Protein AF-D5GUR0-F1 (afdb_monomer)

Structure (mmCIF, N/CA/C/O backbone):
data_AF-D5GUR0-F1
#
_entry.id   AF-D5GUR0-F1
#
loop_
_atom_site.group_PDB
_atom_site.id
_atom_site.type_symbol
_atom_site.label_atom_id
_atom_site.label_alt_id
_atom_site.label_comp_id
_atom_site.label_asym_id
_atom_site.label_entity_id
_atom_site.label_seq_id
_atom_site.pdbx_PDB_ins_code
_atom_site.Cartn_x
_atom_site.Cartn_y
_atom_site.Cartn_z
_atom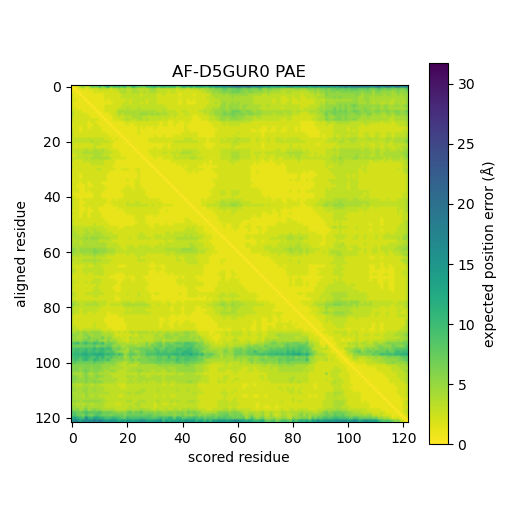_site.occupancy
_atom_site.B_iso_or_equiv
_atom_site.auth_seq_id
_atom_site.auth_comp_id
_atom_site.auth_asym_id
_atom_site.auth_atom_id
_atom_site.pdbx_PDB_model_num
ATOM 1 N N . GLU A 1 1 ? -17.613 2.794 -7.463 1.00 75.56 1 GLU A N 1
ATOM 2 C CA . GLU A 1 1 ? -17.070 3.043 -6.110 1.00 75.56 1 GLU A CA 1
ATOM 3 C C . GLU A 1 1 ? -18.057 2.520 -5.073 1.00 75.56 1 GLU A C 1
ATOM 5 O O . GLU A 1 1 ? -19.256 2.614 -5.316 1.00 75.56 1 GLU A O 1
ATOM 10 N N . ILE A 1 2 ? -17.560 1.941 -3.977 1.00 92.25 2 ILE A N 1
ATOM 11 C CA . ILE A 1 2 ? -18.337 1.434 -2.831 1.00 92.25 2 ILE A CA 1
ATOM 12 C C . ILE A 1 2 ? -17.735 2.070 -1.575 1.00 92.25 2 ILE A C 1
ATOM 14 O O . ILE A 1 2 ? -16.513 2.107 -1.443 1.00 92.25 2 ILE A O 1
ATOM 18 N N . SER A 1 3 ? -18.565 2.610 -0.682 1.00 94.56 3 SER A N 1
ATOM 19 C CA . SER A 1 3 ? -18.078 3.324 0.504 1.00 94.56 3 SER A CA 1
ATOM 20 C C . SER A 1 3 ? -17.688 2.363 1.633 1.00 94.56 3 SER A C 1
ATOM 22 O O . SER A 1 3 ? -18.221 1.257 1.733 1.00 94.56 3 SER A O 1
ATOM 24 N N . ALA A 1 4 ? -16.787 2.792 2.523 1.00 95.75 4 ALA A N 1
ATOM 25 C CA . ALA A 1 4 ? -16.380 1.994 3.681 1.00 95.75 4 ALA A CA 1
ATOM 26 C C . ALA A 1 4 ? -17.564 1.561 4.584 1.00 95.75 4 ALA A C 1
ATOM 28 O O . ALA A 1 4 ? -17.616 0.384 4.948 1.00 95.75 4 ALA A O 1
ATOM 29 N N . PRO A 1 5 ? -18.567 2.420 4.880 1.00 95.81 5 PRO A N 1
ATOM 30 C CA . PRO A 1 5 ? -19.769 1.996 5.601 1.00 95.81 5 PRO A CA 1
ATOM 31 C C . PRO A 1 5 ? -20.559 0.886 4.904 1.00 95.81 5 PRO A C 1
ATOM 33 O O . PRO A 1 5 ? -21.020 -0.028 5.577 1.00 95.81 5 PRO A O 1
ATOM 36 N N . MET A 1 6 ? -20.684 0.922 3.570 1.00 97.25 6 MET A N 1
ATOM 37 C CA . MET A 1 6 ? -21.392 -0.128 2.820 1.00 97.25 6 MET A CA 1
ATOM 38 C C . MET A 1 6 ? -20.695 -1.486 2.951 1.00 97.25 6 MET A C 1
ATOM 40 O O . MET A 1 6 ? -21.360 -2.512 3.040 1.00 97.25 6 MET A O 1
ATOM 44 N N . ILE A 1 7 ? -19.358 -1.500 2.986 1.00 96.88 7 ILE A N 1
ATOM 45 C CA . ILE A 1 7 ? -18.570 -2.726 3.194 1.00 96.88 7 ILE A CA 1
ATOM 46 C C . ILE A 1 7 ? -18.809 -3.280 4.608 1.00 96.88 7 ILE A C 1
ATOM 48 O O . ILE A 1 7 ? -19.018 -4.481 4.777 1.00 96.88 7 ILE A O 1
ATOM 52 N N . LYS A 1 8 ? -18.830 -2.408 5.623 1.00 94.81 8 LYS A N 1
ATOM 53 C CA . LYS A 1 8 ? -19.122 -2.808 7.008 1.00 94.81 8 LYS A CA 1
ATOM 54 C C . LYS A 1 8 ? -20.546 -3.331 7.186 1.00 94.81 8 LYS A C 1
ATOM 56 O O . LYS A 1 8 ? -20.733 -4.280 7.940 1.00 94.81 8 LYS A O 1
ATOM 61 N N . ASP A 1 9 ? -21.520 -2.735 6.502 1.00 96.25 9 ASP A N 1
ATOM 62 C CA . ASP A 1 9 ? -22.938 -3.112 6.584 1.00 96.25 9 ASP A CA 1
ATOM 63 C C . ASP A 1 9 ? -23.180 -4.566 6.151 1.00 96.25 9 ASP A C 1
ATOM 65 O O . ASP A 1 9 ? -23.968 -5.285 6.760 1.00 96.25 9 ASP A O 1
ATOM 69 N N . VAL A 1 10 ? -22.411 -5.051 5.170 1.00 97.06 10 VAL A N 1
ATOM 70 C CA . VAL A 1 10 ? -22.465 -6.452 4.720 1.00 97.06 10 VAL A CA 1
ATOM 71 C C . VAL A 1 10 ? -21.590 -7.405 5.552 1.00 97.06 10 VAL A C 1
ATOM 73 O O . VAL A 1 10 ? -21.415 -8.564 5.180 1.00 97.06 10 VAL A O 1
ATOM 76 N N . GLY A 1 11 ? -21.033 -6.941 6.676 1.00 95.69 11 GLY A N 1
ATOM 77 C CA . GLY A 1 11 ? -20.245 -7.757 7.605 1.00 95.69 11 GLY A CA 1
ATOM 78 C C . GLY A 1 11 ? -18.806 -8.039 7.164 1.00 95.69 11 GLY A C 1
ATOM 79 O O . GLY A 1 11 ? -18.170 -8.939 7.710 1.00 95.69 11 GLY A O 1
ATOM 80 N N . VAL A 1 12 ? -18.276 -7.300 6.183 1.00 97.44 12 VAL A N 1
ATOM 81 C CA . VAL A 1 12 ? -16.880 -7.433 5.739 1.00 97.44 12 VAL A CA 1
ATOM 82 C C . VAL A 1 12 ? -15.981 -6.503 6.553 1.00 97.44 12 VAL A C 1
ATOM 84 O O . VAL A 1 12 ? -16.261 -5.317 6.708 1.00 97.44 12 VAL A O 1
ATOM 87 N N . ASP A 1 13 ? -14.865 -7.041 7.048 1.00 96.44 13 ASP A N 1
ATOM 88 C CA . ASP A 1 13 ? -13.943 -6.314 7.930 1.00 96.44 13 ASP A CA 1
ATOM 89 C C . ASP A 1 13 ? -12.648 -5.850 7.259 1.00 96.44 13 ASP A C 1
ATOM 91 O O . ASP A 1 13 ? -11.926 -5.047 7.848 1.00 96.44 13 ASP A O 1
ATOM 95 N N . TRP A 1 14 ? -12.329 -6.347 6.063 1.00 98.31 14 TRP A N 1
ATOM 96 C CA . TRP A 1 14 ? -11.067 -6.070 5.376 1.00 98.31 14 TRP A CA 1
ATOM 97 C C . TRP A 1 14 ? -11.291 -5.480 3.989 1.00 98.31 14 TRP A C 1
ATOM 99 O O . TRP A 1 14 ? -12.208 -5.879 3.273 1.00 98.31 14 TRP A O 1
ATOM 109 N N . VAL A 1 15 ? -10.400 -4.576 3.589 1.00 98.25 15 VAL A N 1
ATOM 110 C CA . VAL A 1 15 ? -10.356 -4.013 2.238 1.00 98.25 15 VAL A CA 1
ATOM 111 C C . VAL A 1 15 ? -8.926 -4.008 1.699 1.00 98.25 15 VAL A C 1
ATOM 113 O O . VAL A 1 15 ? -7.977 -3.742 2.437 1.00 98.25 15 VAL A O 1
ATOM 116 N N . ILE A 1 16 ? -8.777 -4.302 0.407 1.00 98.38 16 ILE A N 1
ATOM 117 C CA . ILE A 1 16 ? -7.509 -4.181 -0.323 1.00 98.38 16 ILE A CA 1
ATOM 118 C C . ILE A 1 16 ? -7.474 -2.803 -0.981 1.00 98.38 16 ILE A C 1
ATOM 120 O O . ILE A 1 16 ? -8.403 -2.440 -1.705 1.00 98.38 16 ILE A O 1
ATOM 124 N N . LEU A 1 17 ? -6.412 -2.037 -0.744 1.00 98.44 17 LEU A N 1
ATOM 125 C CA . LEU A 1 17 ? -6.249 -0.683 -1.271 1.00 98.44 17 LEU A CA 1
ATOM 126 C C . LEU A 1 17 ? -4.872 -0.513 -1.909 1.00 98.44 17 LEU A C 1
ATOM 128 O O . LEU A 1 17 ? -3.866 -0.973 -1.377 1.00 98.44 17 LEU A O 1
ATOM 132 N N . GLY A 1 18 ? -4.828 0.167 -3.056 1.00 97.81 18 GLY A N 1
ATOM 133 C CA . GLY A 1 18 ? -3.583 0.412 -3.784 1.00 97.81 18 GLY A CA 1
ATOM 134 C C . GLY A 1 18 ? -3.034 -0.792 -4.550 1.00 97.81 18 GLY A C 1
ATOM 135 O O . GLY A 1 18 ? -1.852 -0.779 -4.886 1.00 97.81 18 GLY A O 1
ATOM 136 N N . HIS A 1 19 ? -3.857 -1.811 -4.830 1.00 97.62 19 HIS A N 1
ATOM 137 C CA . HIS A 1 19 ? -3.466 -2.949 -5.672 1.00 97.62 19 HIS A CA 1
ATOM 138 C C . HIS A 1 19 ? -2.896 -2.467 -7.013 1.00 97.62 19 HIS A C 1
ATOM 140 O O . HIS A 1 19 ? -3.383 -1.481 -7.580 1.00 97.62 19 HIS A O 1
ATOM 146 N N . SER A 1 20 ? -1.892 -3.175 -7.530 1.00 95.06 20 SER A N 1
ATOM 147 C CA . SER A 1 20 ? -1.174 -2.808 -8.759 1.00 95.06 20 SER A CA 1
ATOM 148 C C . SER A 1 20 ? -2.103 -2.486 -9.939 1.00 95.06 20 SER A C 1
ATOM 150 O O . SER A 1 20 ? -1.983 -1.428 -10.552 1.00 95.06 20 SER A O 1
ATOM 152 N N . GLU A 1 21 ? -3.119 -3.314 -10.185 1.00 93.94 21 GLU A N 1
ATOM 153 C CA . GLU A 1 21 ? -4.121 -3.092 -11.239 1.00 93.94 21 GLU A CA 1
ATOM 154 C C . GLU A 1 21 ? -4.888 -1.776 -11.059 1.00 93.94 21 GLU A C 1
ATOM 156 O O . GLU A 1 21 ? -5.180 -1.090 -12.036 1.00 93.94 21 GLU A O 1
ATOM 161 N N . ARG A 1 22 ? -5.189 -1.376 -9.816 1.00 96.69 22 ARG A N 1
ATOM 162 C CA . ARG A 1 22 ? -5.869 -0.101 -9.544 1.00 96.69 22 ARG A CA 1
ATOM 163 C C . ARG A 1 22 ? -4.967 1.095 -9.817 1.00 96.69 22 ARG A C 1
ATOM 165 O O . ARG A 1 22 ? -5.418 2.086 -10.387 1.00 96.69 22 ARG A O 1
ATOM 172 N N . ARG A 1 23 ? -3.683 0.982 -9.482 1.00 96.38 23 ARG A N 1
ATOM 173 C CA . ARG A 1 23 ? -2.684 2.016 -9.777 1.00 96.38 23 ARG A CA 1
ATOM 174 C C . ARG A 1 23 ? -2.444 2.152 -11.279 1.00 96.38 23 ARG A C 1
ATOM 176 O O . ARG A 1 23 ? -2.437 3.265 -11.788 1.00 96.38 23 ARG A O 1
ATOM 183 N N . THR A 1 24 ? -2.307 1.038 -11.998 1.00 91.25 24 THR A N 1
ATOM 184 C CA . THR A 1 24 ? -1.963 1.043 -13.427 1.00 91.25 24 THR A CA 1
ATOM 185 C C . THR A 1 24 ? -3.162 1.317 -14.336 1.00 91.25 24 THR A C 1
ATOM 187 O O . THR A 1 24 ? -3.041 2.107 -15.266 1.00 91.25 24 THR A O 1
ATOM 190 N N . ILE A 1 25 ? -4.320 0.693 -14.089 1.00 93.31 25 ILE A N 1
ATOM 191 C CA . ILE A 1 25 ? -5.496 0.796 -14.976 1.00 93.31 25 ILE A CA 1
ATOM 192 C C . ILE A 1 25 ? -6.330 2.034 -14.640 1.00 93.31 25 ILE A C 1
ATOM 194 O O . ILE A 1 25 ? -6.814 2.719 -15.538 1.00 93.31 25 ILE A O 1
ATOM 198 N N . PHE A 1 26 ? -6.503 2.326 -13.348 1.00 95.06 26 PHE A N 1
ATOM 199 C CA . PHE A 1 26 ? -7.366 3.415 -12.877 1.00 95.06 26 PHE A CA 1
ATOM 200 C C . PHE A 1 26 ? -6.583 4.652 -12.418 1.00 95.06 26 PHE A C 1
ATOM 202 O O . PHE A 1 26 ? -7.197 5.649 -12.044 1.00 95.06 26 PHE A O 1
ATOM 209 N N . GLY A 1 27 ? -5.247 4.611 -12.459 1.00 95.75 27 GLY A N 1
ATOM 210 C CA . GLY A 1 27 ? -4.400 5.763 -12.152 1.00 95.75 27 GLY A CA 1
ATOM 211 C C . GLY A 1 27 ? -4.421 6.175 -10.680 1.00 95.75 27 GLY A C 1
ATOM 212 O O . GLY A 1 27 ? -4.255 7.357 -10.381 1.00 95.75 27 GLY A O 1
ATOM 213 N N . GLU A 1 28 ? -4.661 5.243 -9.749 1.00 97.56 28 GLU A N 1
ATOM 214 C CA . GLU A 1 28 ? -4.679 5.578 -8.321 1.00 97.56 28 GLU A CA 1
ATOM 215 C C . GLU A 1 28 ? -3.293 6.038 -7.837 1.00 97.56 28 GLU A C 1
ATOM 217 O O . GLU A 1 28 ? -2.339 5.258 -7.760 1.00 97.56 28 GLU A O 1
ATOM 222 N N . SER A 1 29 ? -3.193 7.327 -7.501 1.00 98.25 29 SER A N 1
ATOM 223 C CA . SER A 1 29 ? -1.979 7.940 -6.964 1.00 98.25 29 SER A CA 1
ATOM 224 C C . SER A 1 29 ? -1.737 7.534 -5.510 1.00 98.25 29 SER A C 1
ATOM 226 O O . SER A 1 29 ? -2.653 7.115 -4.803 1.00 98.25 29 SER A O 1
ATOM 228 N N . ASP A 1 30 ? -0.508 7.714 -5.025 1.00 98.44 30 ASP A N 1
ATOM 229 C CA . ASP A 1 30 ? -0.171 7.417 -3.626 1.00 98.44 30 ASP A CA 1
ATOM 230 C C . ASP A 1 30 ? -1.022 8.211 -2.640 1.00 98.44 30 ASP A C 1
ATOM 232 O O . ASP A 1 30 ? -1.462 7.655 -1.637 1.00 98.44 30 ASP A O 1
ATOM 236 N N . GLN A 1 31 ? -1.300 9.480 -2.956 1.00 98.44 31 GLN A N 1
ATOM 237 C CA . GLN A 1 31 ? -2.160 10.321 -2.131 1.00 98.44 31 GLN A CA 1
ATOM 238 C C . GLN A 1 31 ? -3.591 9.781 -2.103 1.00 98.44 31 GLN A C 1
ATOM 240 O O . GLN A 1 31 ? -4.165 9.643 -1.031 1.00 98.44 31 GLN A O 1
ATOM 245 N N . LEU A 1 32 ? -4.148 9.400 -3.257 1.00 98.25 32 LEU A N 1
ATOM 246 C CA . LEU A 1 32 ? -5.499 8.843 -3.308 1.00 98.25 32 LEU A CA 1
ATOM 247 C C . LEU A 1 32 ? -5.597 7.527 -2.525 1.00 98.25 32 LEU A C 1
ATOM 249 O O . LEU A 1 32 ? -6.585 7.287 -1.834 1.00 98.25 32 LEU A O 1
ATOM 253 N N . VAL A 1 33 ? -4.579 6.668 -2.619 1.00 98.50 33 VAL A N 1
ATOM 254 C CA . VAL A 1 33 ? -4.527 5.432 -1.831 1.00 98.50 33 VAL A CA 1
ATOM 255 C C . VAL A 1 33 ? -4.441 5.755 -0.340 1.00 98.50 33 VAL A C 1
ATOM 257 O O . VAL A 1 33 ? -5.202 5.177 0.432 1.00 98.50 33 VAL A O 1
ATOM 260 N N . ALA A 1 34 ? -3.588 6.698 0.068 1.00 98.62 34 ALA A N 1
ATOM 261 C CA . ALA A 1 34 ? -3.477 7.145 1.456 1.00 98.62 34 ALA A CA 1
ATOM 262 C C . ALA A 1 34 ? -4.814 7.686 1.999 1.00 98.62 34 ALA A C 1
ATOM 264 O O . ALA A 1 34 ? -5.249 7.272 3.073 1.00 98.62 34 ALA A O 1
ATOM 265 N N . ASP A 1 35 ? -5.523 8.511 1.226 1.00 98.38 35 ASP A N 1
ATOM 266 C CA . ASP A 1 35 ? -6.840 9.043 1.597 1.00 98.38 35 ASP A CA 1
ATOM 267 C C . ASP A 1 35 ? -7.871 7.915 1.789 1.00 98.38 35 ASP A C 1
ATOM 269 O O . ASP A 1 35 ? -8.648 7.919 2.749 1.00 98.38 35 ASP A O 1
ATOM 273 N N . LYS A 1 36 ? -7.850 6.897 0.914 1.00 98.31 36 LYS A N 1
ATOM 274 C CA . LYS A 1 36 ? -8.701 5.703 1.047 1.00 98.31 36 LYS A CA 1
ATOM 275 C C . LYS A 1 36 ? -8.337 4.866 2.273 1.00 98.31 36 LYS A C 1
ATOM 277 O O . LYS A 1 36 ? -9.244 4.372 2.942 1.00 98.31 36 LYS A O 1
ATOM 282 N N . VAL A 1 37 ? -7.047 4.714 2.586 1.00 98.62 37 VAL A N 1
ATOM 283 C CA . VAL A 1 37 ? -6.585 3.999 3.789 1.00 98.62 37 VAL A CA 1
ATOM 284 C C . VAL A 1 37 ? -7.090 4.701 5.047 1.00 98.62 37 VAL A C 1
ATOM 286 O O . VAL A 1 37 ? -7.712 4.052 5.888 1.00 98.62 37 VAL A O 1
ATOM 289 N N . ALA A 1 38 ? -6.905 6.018 5.146 1.00 98.38 38 ALA A N 1
ATOM 290 C CA . ALA A 1 38 ? -7.397 6.802 6.276 1.00 98.38 38 ALA A CA 1
ATOM 291 C C . ALA A 1 38 ? -8.924 6.682 6.420 1.00 98.38 38 ALA A C 1
ATOM 293 O O . ALA A 1 38 ? -9.431 6.417 7.512 1.00 98.38 38 ALA A O 1
ATOM 294 N N . ASN A 1 39 ? -9.664 6.792 5.309 1.00 98.06 39 ASN A N 1
ATOM 295 C CA . ASN A 1 39 ? -11.119 6.652 5.310 1.00 98.06 39 ASN A CA 1
ATOM 296 C C . ASN A 1 39 ? -11.581 5.258 5.766 1.00 98.06 39 ASN A C 1
ATOM 298 O O . ASN A 1 39 ? -12.510 5.157 6.567 1.00 98.06 39 ASN A O 1
ATOM 302 N N . ALA A 1 40 ? -10.938 4.190 5.289 1.00 98.25 40 ALA A N 1
ATOM 303 C CA . ALA A 1 40 ? -11.266 2.822 5.678 1.00 98.25 40 ALA A CA 1
ATOM 304 C C . ALA A 1 40 ? -11.034 2.594 7.181 1.00 98.25 40 ALA A C 1
ATOM 306 O O . ALA A 1 40 ? -11.926 2.101 7.877 1.00 98.25 40 ALA A O 1
ATOM 307 N N . LEU A 1 41 ? -9.878 3.025 7.694 1.00 98.25 41 LEU A N 1
ATOM 308 C CA . LEU A 1 41 ? -9.528 2.907 9.111 1.00 98.25 41 LEU A CA 1
ATOM 309 C C . LEU A 1 41 ? -10.481 3.709 10.008 1.00 98.25 41 LEU A C 1
ATOM 311 O O . LEU A 1 41 ? -10.922 3.197 11.037 1.00 98.25 41 LEU A O 1
ATOM 315 N N . GLN A 1 42 ? -10.871 4.921 9.595 1.00 97.62 42 GLN A N 1
ATOM 316 C CA . GLN A 1 42 ? -11.840 5.755 10.320 1.00 97.62 42 GLN A CA 1
ATOM 317 C C . GLN A 1 42 ? -13.204 5.066 10.488 1.00 97.62 42 GLN A C 1
ATOM 319 O O . GLN A 1 42 ? -13.881 5.273 11.494 1.00 97.62 42 GLN A O 1
ATOM 324 N N . HIS A 1 43 ? -13.600 4.227 9.529 1.00 97.19 43 HIS A N 1
ATOM 325 C CA . HIS A 1 43 ? -14.859 3.478 9.565 1.00 97.19 43 HIS A CA 1
ATOM 326 C C . HIS A 1 43 ? -14.704 2.059 10.138 1.00 97.19 43 HIS A C 1
ATOM 328 O O . HIS A 1 43 ? -15.619 1.242 10.036 1.00 97.19 43 HIS A O 1
ATOM 334 N N . GLY A 1 44 ? -13.563 1.751 10.762 1.00 96.69 44 GLY A N 1
ATOM 335 C CA . GLY A 1 44 ? -13.340 0.476 11.443 1.00 96.69 44 GLY A CA 1
ATOM 336 C C . GLY A 1 44 ? -13.127 -0.715 10.506 1.00 96.69 44 GLY A C 1
ATOM 337 O O . GLY A 1 44 ? -13.331 -1.857 10.929 1.00 96.69 44 GLY A O 1
ATOM 338 N N . LEU A 1 45 ? -12.738 -0.471 9.250 1.00 98.31 45 LEU A N 1
ATOM 339 C CA . LEU A 1 45 ? -12.186 -1.507 8.379 1.00 98.31 45 LEU A CA 1
ATOM 340 C C . LEU A 1 45 ? -10.701 -1.705 8.679 1.00 98.31 45 LEU A C 1
ATOM 342 O O . LEU A 1 45 ? -9.984 -0.776 9.047 1.00 98.31 45 LEU A O 1
ATOM 346 N N . LYS A 1 46 ? -10.234 -2.929 8.472 1.00 98.56 46 LYS A N 1
ATOM 347 C CA . LYS A 1 46 ? -8.818 -3.275 8.395 1.00 98.56 46 LYS A CA 1
ATOM 348 C C . LYS A 1 46 ? -8.358 -3.189 6.943 1.00 98.56 46 LYS A C 1
ATOM 350 O O . LYS A 1 46 ? -9.147 -3.399 6.019 1.00 98.56 46 LYS A O 1
ATOM 355 N N . VAL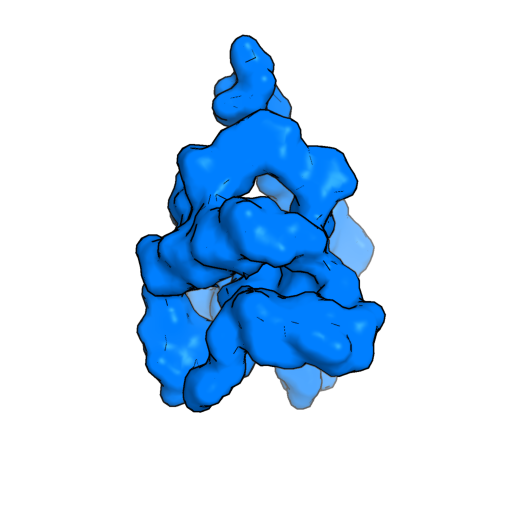 A 1 47 ? -7.087 -2.875 6.733 1.00 98.69 47 VAL A N 1
ATOM 356 C CA . VAL A 1 47 ? -6.562 -2.549 5.402 1.00 98.69 47 VAL A CA 1
ATOM 357 C C . VAL A 1 47 ? -5.420 -3.482 5.025 1.00 98.69 47 VAL A C 1
ATOM 359 O O . VAL A 1 47 ? -4.475 -3.656 5.788 1.00 98.69 47 VAL A O 1
ATOM 362 N N . ILE A 1 48 ? -5.489 -4.039 3.820 1.00 98.69 48 ILE A N 1
ATOM 363 C CA . ILE A 1 48 ? -4.338 -4.601 3.112 1.00 98.69 48 ILE A CA 1
ATOM 364 C C . ILE A 1 48 ? -3.884 -3.522 2.127 1.00 98.69 48 ILE A C 1
ATOM 366 O O . ILE A 1 48 ? -4.554 -3.271 1.125 1.00 98.69 48 ILE A O 1
ATOM 370 N N . ALA A 1 49 ? -2.800 -2.823 2.454 1.00 98.50 49 ALA A N 1
ATOM 371 C CA . ALA A 1 49 ? -2.260 -1.743 1.637 1.00 98.50 49 ALA A CA 1
ATOM 372 C C . A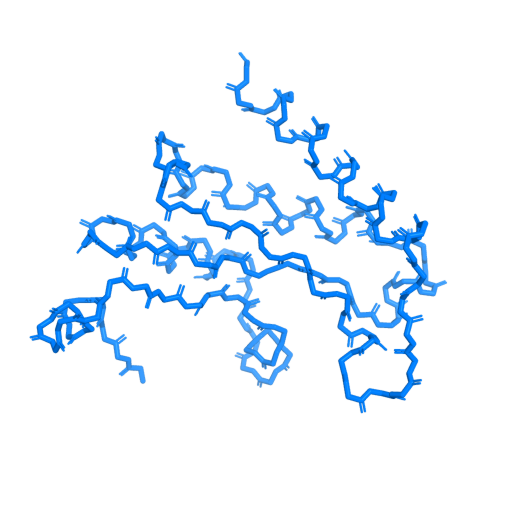LA A 1 49 ? -1.177 -2.298 0.710 1.00 98.50 49 ALA A C 1
ATOM 374 O O . ALA A 1 49 ? -0.150 -2.781 1.187 1.00 98.50 49 ALA A O 1
ATOM 375 N N . CYS A 1 50 ? -1.399 -2.229 -0.599 1.00 98.44 50 CYS A N 1
ATOM 376 C CA . CYS A 1 50 ? -0.477 -2.775 -1.587 1.00 98.44 50 CYS A CA 1
ATOM 377 C C . CYS A 1 50 ? 0.527 -1.720 -2.075 1.00 98.44 50 CYS A C 1
ATOM 379 O O . CYS A 1 50 ? 0.180 -0.564 -2.366 1.00 98.44 50 CYS A O 1
ATOM 381 N N . ILE A 1 51 ? 1.783 -2.150 -2.178 1.00 98.19 51 ILE A N 1
ATOM 382 C CA . ILE A 1 51 ? 2.919 -1.387 -2.695 1.00 98.19 51 ILE A CA 1
ATOM 383 C C . ILE A 1 51 ? 3.757 -2.270 -3.618 1.00 98.19 51 ILE A C 1
ATOM 385 O O . ILE A 1 51 ? 3.804 -3.485 -3.449 1.00 98.19 51 ILE A O 1
ATOM 389 N N . GLY A 1 52 ? 4.455 -1.669 -4.567 1.00 97.12 52 GLY A N 1
ATOM 390 C CA . GLY A 1 52 ? 5.287 -2.395 -5.513 1.00 97.12 52 GLY A CA 1
ATOM 391 C C . GLY A 1 52 ? 5.698 -1.548 -6.703 1.00 97.12 52 GLY A C 1
ATOM 392 O O . GLY A 1 52 ? 5.029 -0.575 -7.066 1.00 97.12 52 GLY A O 1
ATOM 393 N N . GLU A 1 53 ? 6.819 -1.936 -7.296 1.00 96.81 53 GLU A N 1
ATOM 394 C CA . GLU A 1 53 ? 7.394 -1.340 -8.491 1.00 96.81 53 GL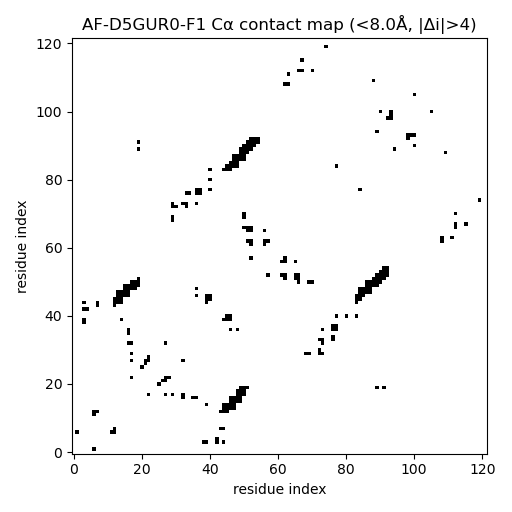U A CA 1
ATOM 395 C C . GLU A 1 53 ? 7.010 -2.108 -9.764 1.00 96.81 53 GLU A C 1
ATOM 397 O O . GLU A 1 53 ? 6.846 -3.334 -9.774 1.00 96.81 53 GLU A O 1
ATOM 402 N N . THR A 1 54 ? 6.910 -1.378 -10.868 1.00 94.62 54 THR A N 1
ATOM 403 C CA . THR A 1 54 ? 6.781 -1.925 -12.223 1.00 94.62 54 THR A CA 1
ATOM 404 C C . THR A 1 54 ? 8.090 -2.543 -12.721 1.00 94.62 54 THR A C 1
ATOM 406 O O . THR A 1 54 ? 9.164 -2.341 -12.153 1.00 94.62 54 THR A O 1
ATOM 409 N N . LEU A 1 55 ? 8.022 -3.293 -13.829 1.00 91.88 55 LEU A N 1
ATOM 410 C CA . LEU A 1 55 ? 9.221 -3.865 -14.453 1.00 91.88 55 LEU A CA 1
ATOM 411 C C . LEU A 1 55 ? 10.209 -2.776 -14.891 1.00 91.88 55 LEU A C 1
ATOM 413 O O . LEU A 1 55 ? 11.403 -2.919 -14.654 1.00 91.88 55 LEU A O 1
ATOM 417 N N . GLU A 1 56 ? 9.711 -1.684 -15.471 1.00 93.06 56 GLU A N 1
ATOM 418 C CA . GLU A 1 56 ? 10.538 -0.564 -15.930 1.00 93.06 56 GLU A CA 1
ATOM 419 C C . GLU A 1 56 ? 11.250 0.130 -14.762 1.00 93.06 56 GLU A C 1
ATOM 421 O O . GLU A 1 56 ? 12.453 0.392 -14.823 1.00 93.06 56 GLU A O 1
ATOM 426 N N . GLU A 1 57 ? 10.534 0.381 -13.664 1.00 95.88 57 GLU A N 1
ATOM 427 C CA . GLU A 1 57 ? 11.113 0.971 -12.455 1.00 95.88 57 GLU A CA 1
ATOM 428 C C . GLU A 1 57 ? 12.177 0.053 -11.848 1.00 95.88 57 GLU A C 1
ATOM 430 O O . GLU A 1 57 ? 13.238 0.523 -11.431 1.00 95.88 57 GLU A O 1
ATOM 435 N N . ARG A 1 58 ? 11.941 -1.264 -11.851 1.00 93.31 58 ARG A N 1
ATOM 436 C CA . ARG A 1 58 ? 12.922 -2.249 -11.392 1.00 93.31 58 ARG A CA 1
ATOM 437 C C . ARG A 1 58 ? 14.177 -2.264 -12.253 1.00 93.31 58 ARG A C 1
ATOM 439 O O . ARG A 1 58 ? 15.277 -2.187 -11.711 1.00 93.31 58 ARG A O 1
ATOM 446 N N . GLU A 1 59 ? 14.021 -2.379 -13.569 1.00 92.00 59 GLU A N 1
ATOM 447 C CA . GLU A 1 59 ? 15.136 -2.409 -14.524 1.00 92.00 59 GLU A CA 1
ATOM 448 C C . GLU A 1 59 ? 15.923 -1.087 -14.512 1.00 92.00 59 GLU A C 1
ATOM 450 O O . GLU A 1 59 ? 17.128 -1.084 -14.750 1.00 92.00 59 GLU A O 1
ATOM 455 N N . SER A 1 60 ? 15.274 0.012 -14.114 1.00 96.44 60 SER A N 1
ATOM 456 C CA . SER A 1 60 ? 15.894 1.323 -13.885 1.00 96.44 60 SER A CA 1
ATOM 457 C C . SER A 1 60 ? 16.523 1.498 -12.493 1.00 96.44 60 SER A C 1
ATOM 459 O O . SER A 1 60 ? 16.972 2.596 -12.165 1.00 96.44 60 SER A O 1
ATOM 461 N N . GLY A 1 61 ? 16.535 0.465 -11.643 1.00 95.56 61 GLY A N 1
ATOM 462 C CA . GLY A 1 61 ? 17.110 0.530 -10.294 1.00 95.56 61 GLY A CA 1
ATOM 463 C C . GLY A 1 61 ? 16.302 1.356 -9.283 1.00 95.56 61 GLY A C 1
ATOM 464 O O . GLY A 1 61 ? 16.831 1.723 -8.239 1.00 95.56 61 GLY A O 1
ATOM 465 N N . LYS A 1 62 ? 15.021 1.634 -9.553 1.00 97.25 62 LYS A N 1
ATOM 466 C CA . LYS A 1 62 ? 14.150 2.503 -8.735 1.00 97.25 62 LYS A CA 1
ATOM 467 C C . LYS A 1 62 ? 13.259 1.752 -7.745 1.00 97.25 62 LYS A C 1
ATOM 469 O O . LYS A 1 62 ? 12.331 2.335 -7.194 1.00 97.25 62 LYS A O 1
ATOM 474 N N . THR A 1 63 ? 13.526 0.468 -7.502 1.00 96.19 63 THR A N 1
ATOM 475 C CA . THR A 1 63 ? 12.690 -0.372 -6.620 1.00 96.19 63 THR A CA 1
ATOM 476 C C . THR A 1 63 ? 12.480 0.289 -5.255 1.00 96.19 63 THR A C 1
ATOM 478 O O . THR A 1 63 ? 11.342 0.502 -4.849 1.00 96.19 63 THR A O 1
ATOM 481 N N . GLU A 1 64 ? 13.568 0.677 -4.578 1.00 96.69 64 GLU A N 1
ATOM 482 C CA . GLU A 1 64 ? 13.494 1.309 -3.254 1.00 96.69 64 GLU A CA 1
ATOM 483 C C . GLU A 1 64 ? 12.813 2.677 -3.295 1.00 96.69 64 GLU A C 1
ATOM 485 O O . GLU A 1 64 ? 11.982 2.968 -2.441 1.00 96.69 64 GLU A O 1
ATOM 490 N N . GLU A 1 65 ? 13.103 3.496 -4.310 1.00 97.69 65 GLU A N 1
ATOM 491 C CA . GLU A 1 65 ? 12.472 4.808 -4.494 1.00 97.69 65 GLU A CA 1
ATOM 492 C C . GLU A 1 65 ? 10.944 4.685 -4.551 1.00 97.69 65 GLU A C 1
ATOM 494 O O . GLU A 1 65 ? 10.229 5.412 -3.857 1.00 97.69 65 GLU A O 1
ATOM 499 N N . VAL A 1 66 ? 10.441 3.730 -5.337 1.00 97.81 66 VAL A N 1
ATOM 500 C CA . VAL A 1 66 ? 9.006 3.507 -5.533 1.00 97.81 66 VAL A CA 1
ATOM 501 C C . VAL A 1 66 ? 8.347 2.993 -4.261 1.00 97.81 66 VAL A C 1
ATOM 503 O O . VAL A 1 66 ? 7.383 3.603 -3.792 1.00 97.81 66 VAL A O 1
ATOM 506 N N . VAL A 1 67 ? 8.872 1.918 -3.662 1.00 97.38 67 VAL A N 1
ATOM 507 C CA . VAL A 1 67 ? 8.264 1.348 -2.450 1.00 97.38 67 VAL A CA 1
ATOM 508 C C . VAL A 1 67 ? 8.383 2.302 -1.262 1.00 97.38 67 VAL A C 1
ATOM 510 O O . VAL A 1 67 ? 7.467 2.361 -0.444 1.00 97.38 67 VAL A O 1
ATOM 513 N N . PHE A 1 68 ? 9.438 3.121 -1.176 1.00 97.88 68 PHE A N 1
ATOM 514 C CA . PHE A 1 68 ? 9.563 4.143 -0.134 1.00 97.88 68 PHE A CA 1
ATOM 515 C C . PHE A 1 68 ? 8.580 5.282 -0.342 1.00 97.88 68 PHE A C 1
ATOM 517 O O . PHE A 1 68 ? 7.938 5.694 0.620 1.00 97.88 68 PHE A O 1
ATOM 524 N N . ARG A 1 69 ? 8.439 5.792 -1.569 1.00 97.94 69 ARG A N 1
ATOM 525 C CA . ARG A 1 69 ? 7.469 6.844 -1.895 1.00 97.94 69 ARG A CA 1
ATOM 526 C C . ARG A 1 69 ? 6.048 6.401 -1.537 1.00 97.94 69 ARG A C 1
ATOM 528 O O . ARG A 1 69 ? 5.360 7.107 -0.800 1.00 97.94 69 ARG A O 1
ATOM 535 N N . GLN A 1 70 ? 5.660 5.202 -1.973 1.00 98.38 70 GLN A N 1
ATOM 536 C CA . GLN A 1 70 ? 4.348 4.625 -1.682 1.00 98.38 70 GLN A CA 1
ATOM 537 C C . GLN A 1 70 ? 4.148 4.388 -0.177 1.00 98.38 70 GLN A C 1
ATOM 539 O O . GLN A 1 70 ? 3.124 4.784 0.372 1.00 98.38 70 GLN A O 1
ATOM 544 N N . THR A 1 71 ? 5.133 3.802 0.516 1.00 97.94 71 THR A N 1
ATOM 545 C CA . THR A 1 71 ? 5.048 3.543 1.967 1.00 97.94 71 THR A CA 1
ATOM 546 C C . THR A 1 71 ? 4.973 4.841 2.768 1.00 97.94 71 THR A C 1
ATOM 548 O O . THR A 1 71 ? 4.152 4.954 3.674 1.00 97.94 71 THR A O 1
ATOM 551 N N . LYS A 1 72 ? 5.774 5.856 2.421 1.00 97.69 72 LYS A N 1
ATOM 552 C CA . LYS A 1 72 ? 5.780 7.156 3.110 1.00 97.69 72 LYS A CA 1
ATOM 553 C C . LYS A 1 72 ? 4.438 7.872 3.031 1.00 97.69 72 LYS A C 1
ATOM 555 O O . LYS A 1 72 ? 4.054 8.502 4.010 1.00 97.69 72 LYS A O 1
ATOM 560 N N . ALA A 1 73 ? 3.718 7.754 1.916 1.00 98.06 73 ALA A N 1
ATOM 561 C CA . ALA A 1 73 ? 2.372 8.310 1.799 1.00 98.06 73 ALA A CA 1
ATOM 562 C C . ALA A 1 73 ? 1.376 7.641 2.768 1.00 98.06 73 ALA A C 1
ATOM 564 O O . ALA A 1 73 ? 0.467 8.298 3.270 1.00 98.06 73 ALA A O 1
ATOM 565 N N . LEU A 1 74 ? 1.565 6.352 3.071 1.00 98.31 74 LEU A N 1
ATOM 566 C CA . LEU A 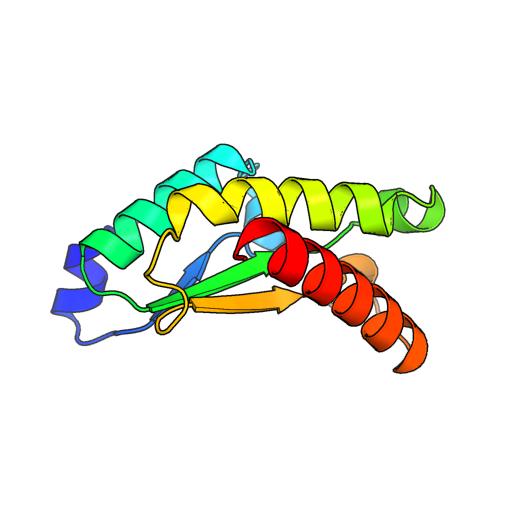1 74 ? 0.681 5.586 3.955 1.00 98.31 74 LEU A CA 1
ATOM 567 C C . LEU A 1 74 ? 0.913 5.870 5.443 1.00 98.31 74 LEU A C 1
ATOM 569 O O . LEU A 1 74 ? -0.039 5.823 6.213 1.00 98.31 74 LEU A O 1
ATOM 573 N N . ILE A 1 75 ? 2.145 6.179 5.861 1.00 97.69 75 ILE A N 1
ATOM 574 C CA . ILE A 1 75 ? 2.497 6.391 7.278 1.00 97.69 75 ILE A CA 1
ATOM 575 C C . ILE A 1 75 ? 1.562 7.392 7.988 1.00 97.69 75 ILE A C 1
ATOM 577 O O . ILE A 1 75 ? 0.952 7.004 8.988 1.00 97.69 75 ILE A O 1
ATOM 581 N N . PRO A 1 76 ? 1.379 8.638 7.500 1.00 97.38 76 PRO A N 1
ATOM 582 C CA . PRO A 1 76 ? 0.487 9.593 8.157 1.00 97.38 76 PRO A CA 1
ATOM 583 C C . PRO A 1 76 ? -0.992 9.197 8.058 1.00 97.38 76 PRO A C 1
ATOM 585 O O . PRO A 1 76 ? -1.757 9.493 8.970 1.00 97.38 76 PRO A O 1
ATOM 588 N N . ALA A 1 77 ? -1.400 8.508 6.987 1.00 97.88 77 ALA A N 1
ATOM 589 C CA . ALA A 1 77 ? -2.773 8.029 6.825 1.00 97.88 77 ALA A CA 1
ATOM 590 C C . ALA A 1 77 ? -3.128 6.897 7.802 1.00 97.88 77 ALA A C 1
ATOM 592 O O . ALA A 1 77 ? -4.279 6.775 8.218 1.00 97.88 77 ALA A O 1
ATOM 593 N N . ILE A 1 78 ? -2.146 6.069 8.170 1.00 98.06 78 ILE A N 1
ATOM 594 C CA . ILE A 1 78 ? -2.319 4.976 9.131 1.00 98.06 78 ILE A CA 1
ATOM 595 C C . ILE 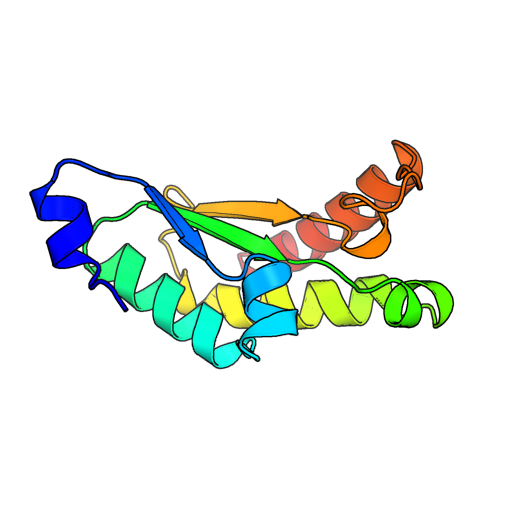A 1 78 ? -2.259 5.504 10.572 1.00 98.06 78 ILE A C 1
ATOM 597 O O . ILE A 1 78 ? -3.079 5.102 11.406 1.00 98.06 78 ILE A O 1
ATOM 601 N N . GLY A 1 79 ? -1.319 6.404 10.877 1.00 96.44 79 GLY A N 1
ATOM 602 C CA . GLY A 1 79 ? -1.099 6.907 12.236 1.00 96.44 79 GLY A CA 1
ATOM 603 C C . GLY A 1 79 ? -0.855 5.759 13.222 1.00 96.44 79 GLY A C 1
ATOM 604 O O . GLY A 1 79 ? -0.088 4.845 12.935 1.00 96.44 79 GLY A O 1
ATOM 605 N N . ASP A 1 80 ? -1.570 5.742 14.348 1.00 95.69 80 ASP A N 1
ATOM 606 C CA . ASP A 1 80 ? -1.437 4.698 15.380 1.00 95.69 80 ASP A CA 1
ATOM 607 C C . ASP A 1 80 ? -2.200 3.393 15.061 1.00 95.69 80 ASP A C 1
ATOM 609 O O . ASP A 1 80 ? -2.246 2.456 15.864 1.00 95.69 80 ASP A O 1
ATOM 613 N N . ASN A 1 81 ? -2.825 3.289 13.882 1.00 97.25 81 ASN A N 1
ATOM 614 C CA . ASN A 1 81 ? -3.693 2.164 13.524 1.00 97.25 81 ASN A CA 1
ATOM 615 C C . ASN A 1 81 ? -2.959 0.969 12.900 1.00 97.25 81 ASN A C 1
ATOM 617 O O . ASN A 1 81 ? -3.612 0.087 12.344 1.00 97.25 81 ASN A O 1
ATOM 621 N N . TRP A 1 82 ? -1.631 0.879 13.010 1.00 96.31 82 TRP A N 1
ATOM 622 C CA . TRP A 1 82 ? -0.835 -0.197 12.399 1.00 96.31 82 TRP A CA 1
ATOM 623 C C . TRP A 1 82 ? -1.299 -1.615 12.761 1.00 96.31 82 TRP A C 1
ATOM 625 O O . TRP A 1 82 ? -1.194 -2.520 11.941 1.00 96.31 82 TRP A O 1
ATOM 635 N N . LYS A 1 83 ? -1.916 -1.816 13.934 1.00 97.06 83 LYS A N 1
ATOM 636 C CA . LYS A 1 83 ? -2.535 -3.102 14.327 1.00 97.06 83 LYS A CA 1
ATOM 637 C C . LYS A 1 83 ? -3.670 -3.577 13.402 1.00 97.06 83 LYS A C 1
ATOM 639 O O . LYS A 1 83 ? -4.052 -4.743 13.451 1.00 97.06 83 LYS A O 1
ATOM 644 N N . ASN A 1 84 ? -4.236 -2.673 12.605 1.00 98.19 84 ASN A N 1
ATOM 645 C CA . ASN A 1 84 ? -5.329 -2.922 11.665 1.00 98.19 84 ASN A CA 1
ATOM 646 C C . ASN A 1 84 ? -4.855 -2.914 10.204 1.00 98.19 84 ASN A C 1
ATOM 648 O O . ASN A 1 84 ? -5.691 -2.935 9.300 1.00 98.19 84 ASN A O 1
ATOM 652 N N . VAL A 1 85 ? -3.541 -2.857 9.964 1.00 98.44 85 VAL A N 1
ATOM 653 C CA . VAL A 1 85 ? -2.971 -2.730 8.624 1.00 98.44 85 VAL A CA 1
ATOM 654 C C . VAL A 1 85 ? -1.983 -3.853 8.347 1.00 98.44 85 VAL A C 1
ATOM 656 O O . VAL A 1 85 ? -1.109 -4.158 9.153 1.00 98.44 85 VAL A O 1
ATOM 659 N N . VAL A 1 86 ? -2.106 -4.437 7.161 1.00 98.25 86 VAL A N 1
ATOM 660 C CA . VAL A 1 86 ? -1.102 -5.304 6.550 1.00 98.25 86 VAL A CA 1
ATOM 661 C C . VAL A 1 86 ? -0.533 -4.566 5.348 1.00 98.25 86 VAL A C 1
ATOM 663 O O . VAL A 1 86 ? -1.284 -4.119 4.484 1.00 98.25 86 VAL A O 1
ATOM 666 N N . LEU A 1 87 ? 0.791 -4.443 5.286 1.00 97.94 87 LEU A N 1
ATOM 667 C CA . LEU A 1 87 ? 1.481 -3.915 4.114 1.00 97.94 87 LEU A CA 1
ATOM 668 C C . LEU A 1 87 ? 1.836 -5.084 3.187 1.00 97.94 87 LEU A C 1
ATOM 670 O O . LEU A 1 87 ? 2.611 -5.963 3.564 1.00 97.94 87 LEU A O 1
ATOM 674 N N . ALA A 1 88 ? 1.250 -5.107 1.994 1.00 97.69 88 ALA A N 1
ATOM 675 C CA . ALA A 1 88 ? 1.478 -6.134 0.987 1.00 97.69 88 ALA A CA 1
ATOM 676 C C . ALA A 1 88 ? 2.458 -5.616 -0.072 1.00 97.69 88 ALA A C 1
ATOM 678 O O . ALA A 1 88 ? 2.141 -4.705 -0.834 1.00 97.69 88 ALA A O 1
ATOM 679 N N . TYR A 1 89 ? 3.65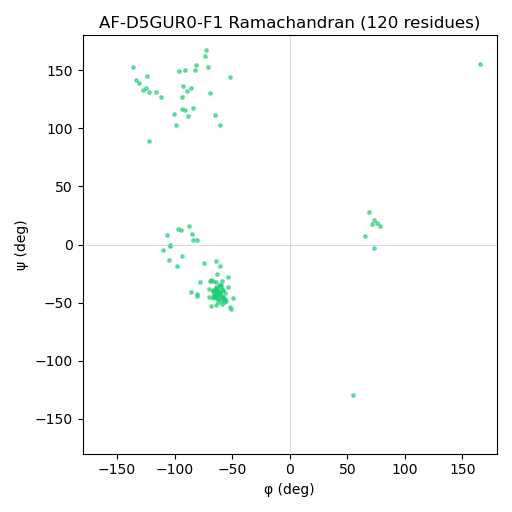7 -6.196 -0.115 1.00 97.38 89 TYR A N 1
ATOM 680 C CA . TYR A 1 89 ? 4.597 -5.955 -1.205 1.00 97.38 89 TYR A CA 1
ATOM 681 C C . TYR A 1 89 ? 4.281 -6.881 -2.384 1.00 97.38 89 TYR A C 1
ATOM 683 O O . TYR A 1 89 ? 4.374 -8.104 -2.273 1.00 97.38 89 TYR A O 1
ATOM 691 N N . GLU A 1 90 ? 3.927 -6.276 -3.510 1.00 94.19 90 GLU A N 1
ATOM 692 C CA . GLU A 1 90 ? 3.497 -6.922 -4.743 1.00 94.19 90 GLU A CA 1
ATOM 693 C C . GLU A 1 90 ? 4.418 -6.482 -5.894 1.00 94.19 90 GLU A C 1
ATOM 695 O O . GLU A 1 90 ? 4.130 -5.485 -6.558 1.00 94.19 90 GLU A O 1
ATOM 700 N N . PRO A 1 91 ? 5.538 -7.185 -6.158 1.00 93.19 91 PRO A N 1
ATOM 701 C CA . PRO A 1 91 ? 6.391 -6.875 -7.303 1.00 93.19 91 PRO A CA 1
ATOM 702 C C . PRO A 1 91 ? 5.584 -7.022 -8.599 1.00 93.19 91 PRO A C 1
ATOM 704 O O . PRO A 1 91 ? 5.349 -8.139 -9.064 1.00 93.19 91 PRO A O 1
ATOM 707 N N . VAL A 1 92 ? 5.156 -5.903 -9.195 1.00 92.12 92 VAL A N 1
ATOM 708 C CA . VAL A 1 92 ? 4.163 -5.886 -10.290 1.00 92.12 92 VAL A CA 1
ATOM 709 C C . VAL A 1 92 ? 4.663 -6.679 -11.493 1.00 92.12 92 VAL A C 1
ATOM 711 O O . VAL A 1 92 ? 3.916 -7.388 -12.161 1.00 92.12 92 VAL A O 1
ATOM 714 N N . TRP A 1 93 ? 5.970 -6.630 -11.724 1.00 90.56 93 TRP A N 1
ATOM 715 C CA . TRP A 1 93 ? 6.652 -7.368 -12.778 1.00 90.56 93 TRP A CA 1
ATOM 716 C C . TRP A 1 93 ? 6.596 -8.897 -12.641 1.00 90.56 93 TRP A C 1
ATOM 718 O O . TRP A 1 93 ? 6.920 -9.586 -13.609 1.00 90.56 93 TRP A O 1
ATOM 728 N N . ALA A 1 94 ? 6.210 -9.431 -11.480 1.00 90.50 94 ALA A N 1
ATOM 729 C CA . ALA A 1 94 ? 6.049 -10.861 -11.217 1.00 90.50 94 ALA A CA 1
ATOM 730 C C . ALA A 1 94 ? 4.572 -11.318 -11.193 1.00 90.50 94 ALA A C 1
ATOM 732 O O . ALA A 1 94 ? 4.295 -12.503 -11.004 1.00 90.50 94 ALA A O 1
ATOM 733 N N . ILE A 1 95 ? 3.612 -10.407 -11.399 1.00 87.19 95 ILE A N 1
ATOM 734 C CA . ILE A 1 95 ? 2.174 -10.715 -11.391 1.00 87.19 95 ILE A CA 1
ATOM 735 C C . ILE A 1 95 ? 1.735 -11.132 -12.795 1.00 87.19 95 ILE A C 1
ATOM 737 O O . ILE A 1 95 ? 1.714 -10.323 -13.717 1.00 87.19 95 ILE A O 1
ATOM 741 N N . GLY A 1 96 ? 1.393 -12.409 -12.981 1.00 81.62 96 GLY A N 1
ATOM 742 C CA . GLY A 1 96 ? 0.843 -12.908 -14.251 1.00 81.62 96 GLY A CA 1
ATOM 743 C C . GLY A 1 96 ? 1.802 -12.860 -15.453 1.00 81.62 96 GLY A C 1
ATOM 744 O O . GLY A 1 96 ? 1.385 -13.149 -16.569 1.00 81.62 96 GLY A O 1
ATOM 745 N N . THR A 1 97 ? 3.083 -12.529 -15.248 1.00 84.62 97 THR A N 1
ATOM 746 C CA . THR A 1 97 ? 4.090 -12.379 -16.319 1.00 84.62 97 THR A CA 1
ATOM 747 C C . THR A 1 97 ? 4.899 -13.648 -16.597 1.00 84.62 97 THR A C 1
ATOM 749 O O . THR A 1 97 ? 5.689 -13.683 -17.540 1.00 84.62 97 THR A O 1
ATOM 752 N N . GLY A 1 98 ? 4.780 -14.672 -15.745 1.00 85.31 98 GLY A N 1
ATOM 753 C CA . GLY A 1 98 ? 5.642 -15.860 -15.769 1.00 85.31 98 GLY A CA 1
ATOM 754 C C . GLY A 1 98 ? 7.070 -15.620 -15.254 1.00 85.31 98 GLY A C 1
ATOM 755 O O . GLY A 1 98 ? 7.841 -16.573 -15.150 1.00 85.31 98 GLY A O 1
ATOM 756 N N . LYS A 1 99 ? 7.430 -14.379 -14.893 1.00 87.06 99 LYS A N 1
ATOM 757 C CA . LYS A 1 99 ? 8.658 -14.069 -14.148 1.00 87.06 99 LYS A CA 1
ATOM 758 C C . LYS A 1 99 ? 8.378 -14.223 -12.653 1.00 87.06 99 LYS A C 1
ATOM 760 O O . LYS A 1 99 ? 7.370 -13.735 -12.158 1.00 87.06 99 LYS A O 1
ATOM 765 N N . THR A 1 100 ? 9.279 -14.870 -11.920 1.00 89.25 100 THR A N 1
ATOM 766 C CA . THR A 1 100 ? 9.126 -15.092 -10.474 1.00 89.25 100 THR A CA 1
ATOM 767 C C . THR A 1 100 ? 10.222 -14.360 -9.712 1.00 89.25 100 THR A C 1
ATOM 769 O O . THR A 1 100 ? 11.401 -14.490 -10.043 1.00 89.25 100 THR A O 1
ATOM 772 N N . ALA A 1 101 ? 9.841 -13.603 -8.681 1.00 92.00 101 ALA A N 1
ATOM 773 C CA . ALA A 1 101 ? 10.798 -12.994 -7.765 1.00 92.00 101 ALA A CA 1
ATOM 774 C C . ALA A 1 101 ? 11.486 -14.065 -6.913 1.00 92.00 101 ALA A C 1
ATOM 776 O O . ALA A 1 101 ? 10.824 -14.919 -6.323 1.00 92.00 101 ALA A O 1
ATOM 777 N N . SER A 1 102 ? 12.818 -14.025 -6.839 1.00 94.44 102 SER A N 1
ATOM 778 C CA . SER A 1 102 ? 13.547 -14.936 -5.957 1.00 94.44 102 SER A CA 1
ATOM 779 C C . SER A 1 102 ? 13.327 -14.557 -4.486 1.00 94.44 102 SER A C 1
ATOM 781 O O . SER A 1 102 ? 13.136 -13.374 -4.177 1.00 94.44 102 SER A O 1
ATOM 783 N N . PRO A 1 103 ? 13.416 -15.515 -3.545 1.00 95.00 103 PRO A N 1
ATOM 784 C CA . PRO A 1 103 ? 13.306 -15.216 -2.118 1.00 95.00 103 PRO A CA 1
ATOM 785 C C . PRO A 1 103 ? 14.273 -14.120 -1.652 1.00 95.00 103 PRO A C 1
ATOM 787 O O . PRO A 1 103 ? 13.904 -13.276 -0.843 1.00 95.00 103 PRO A O 1
ATOM 790 N N . GLN A 1 104 ? 15.491 -14.084 -2.199 1.00 95.19 104 GLN A N 1
ATOM 791 C CA . GLN A 1 104 ? 16.494 -13.067 -1.876 1.00 95.19 104 GLN A CA 1
ATOM 792 C C . GLN A 1 104 ? 16.076 -11.670 -2.350 1.00 95.19 104 GLN A C 1
ATOM 794 O O . GLN A 1 104 ? 16.275 -10.700 -1.622 1.00 95.19 104 GLN A O 1
ATOM 799 N N . GLN A 1 105 ? 15.476 -11.559 -3.541 1.00 92.69 105 GLN A N 1
ATOM 800 C CA . GLN A 1 105 ? 14.967 -10.282 -4.053 1.00 92.69 105 GLN A CA 1
ATOM 801 C C . GLN A 1 105 ? 13.842 -9.742 -3.169 1.00 92.69 105 GLN A C 1
ATOM 803 O O . GLN A 1 105 ? 13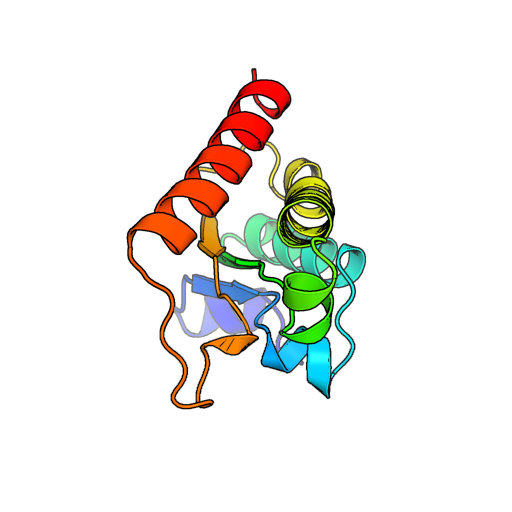.831 -8.558 -2.850 1.00 92.69 105 GLN A O 1
ATOM 808 N N . VAL A 1 106 ? 12.919 -10.614 -2.755 1.00 94.25 106 VAL A N 1
ATOM 809 C CA . VAL A 1 106 ? 11.812 -10.240 -1.866 1.00 94.25 106 VAL A CA 1
ATOM 810 C C . VAL A 1 106 ? 12.332 -9.849 -0.485 1.00 94.25 106 VAL A C 1
ATOM 812 O O . VAL A 1 106 ? 11.938 -8.811 0.039 1.00 94.25 106 VAL A O 1
ATOM 815 N N . TYR A 1 107 ? 13.249 -10.638 0.083 1.00 94.69 107 TYR A N 1
ATOM 816 C CA . TYR A 1 107 ? 13.841 -10.362 1.392 1.00 94.69 107 TYR A CA 1
ATOM 817 C C . TYR A 1 107 ? 14.510 -8.988 1.438 1.00 94.69 107 TYR A C 1
ATOM 819 O O . TYR A 1 107 ? 14.269 -8.233 2.375 1.00 94.69 107 TYR A O 1
ATOM 827 N N . PHE A 1 108 ? 15.313 -8.649 0.425 1.00 94.44 108 PHE A N 1
ATOM 828 C CA . PHE A 1 108 ? 15.996 -7.358 0.369 1.00 94.44 108 PHE A CA 1
ATOM 829 C C . PHE A 1 108 ? 14.997 -6.194 0.387 1.00 94.44 108 PHE A C 1
ATOM 831 O O . PHE A 1 108 ? 15.094 -5.320 1.244 1.00 94.44 108 PHE A O 1
ATOM 838 N N . THR A 1 109 ? 13.984 -6.222 -0.486 1.00 95.38 109 THR A N 1
ATOM 839 C CA . THR A 1 109 ? 12.981 -5.151 -0.543 1.00 95.38 109 THR A CA 1
ATOM 840 C C . THR A 1 109 ? 12.173 -5.049 0.754 1.00 95.38 109 THR A C 1
ATOM 842 O O . THR A 1 109 ? 11.982 -3.950 1.274 1.00 95.38 109 THR A O 1
ATOM 845 N N . LEU A 1 110 ? 11.733 -6.180 1.321 1.00 95.81 110 LEU A N 1
ATOM 846 C CA . LEU A 1 110 ? 11.004 -6.196 2.595 1.00 95.81 110 LEU A CA 1
ATOM 847 C C . LEU A 1 110 ? 11.857 -5.679 3.757 1.00 95.81 110 LEU A C 1
ATOM 849 O O . LEU A 1 110 ? 11.344 -4.961 4.613 1.00 95.81 110 LEU A O 1
ATOM 853 N N . PHE A 1 111 ? 13.150 -6.005 3.779 1.00 96.50 111 PHE A N 1
ATOM 854 C CA . PHE A 1 111 ? 14.077 -5.488 4.778 1.00 96.50 111 PHE A CA 1
ATOM 855 C C . PHE A 1 111 ? 14.221 -3.965 4.667 1.00 96.50 111 PHE A C 1
ATOM 857 O O . PHE A 1 111 ? 14.103 -3.275 5.677 1.00 96.50 111 PHE A O 1
ATOM 864 N N . SER A 1 112 ? 14.378 -3.419 3.457 1.00 95.12 112 SER A N 1
ATOM 865 C CA . SER A 1 112 ? 14.433 -1.966 3.242 1.00 95.12 112 SER A CA 1
ATOM 866 C C . SER A 1 112 ? 13.143 -1.262 3.689 1.00 95.12 112 SER A C 1
ATOM 868 O O . SER A 1 112 ? 13.203 -0.220 4.344 1.00 95.12 112 SER A O 1
ATOM 870 N N . ILE A 1 113 ? 11.970 -1.841 3.401 1.00 95.94 113 ILE A N 1
ATOM 871 C CA . ILE A 1 113 ? 10.671 -1.325 3.871 1.00 95.94 113 ILE A CA 1
ATOM 872 C C . ILE A 1 113 ? 10.588 -1.360 5.403 1.00 95.94 113 ILE A C 1
ATOM 874 O O . ILE A 1 113 ? 10.173 -0.382 6.023 1.00 95.94 113 ILE A O 1
ATOM 878 N N . TYR A 1 114 ? 11.005 -2.466 6.023 1.00 95.19 114 TYR A N 1
ATOM 879 C CA . TYR A 1 114 ? 11.030 -2.604 7.479 1.00 95.19 114 TYR A CA 1
ATOM 880 C C . TYR A 1 114 ? 11.913 -1.534 8.130 1.00 95.19 114 TYR A C 1
ATOM 882 O O . TYR A 1 114 ? 11.490 -0.889 9.087 1.00 95.19 114 TYR A O 1
ATOM 890 N N . VAL A 1 115 ? 13.110 -1.304 7.584 1.00 95.56 115 VAL A N 1
ATOM 891 C CA . VAL A 1 115 ? 14.030 -0.263 8.055 1.00 95.56 115 VAL A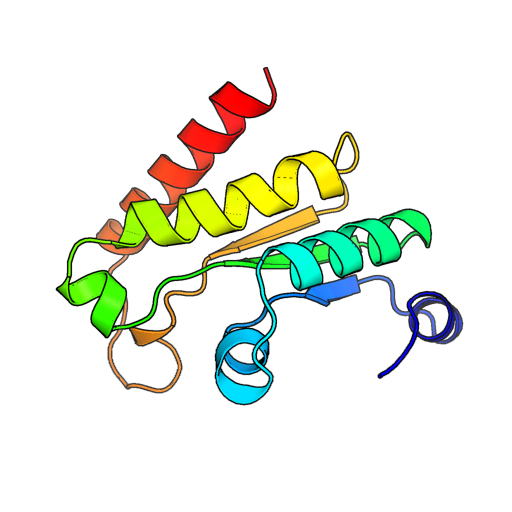 CA 1
ATOM 892 C C . VAL A 1 115 ? 13.377 1.117 7.958 1.00 95.56 115 VAL A C 1
ATOM 894 O O . VAL A 1 115 ? 13.380 1.858 8.940 1.00 95.56 115 VAL A O 1
ATOM 897 N N . LEU A 1 116 ? 12.759 1.451 6.820 1.00 94.50 116 LEU A N 1
ATOM 898 C CA . LEU A 1 116 ? 12.035 2.714 6.650 1.00 94.50 116 LEU A CA 1
ATOM 899 C C . LEU A 1 116 ? 10.953 2.904 7.724 1.00 94.50 116 LEU A C 1
ATOM 901 O O . LEU A 1 116 ? 10.872 3.974 8.328 1.00 94.50 116 LEU A O 1
ATOM 905 N N . LEU A 1 117 ? 10.123 1.884 7.950 1.00 94.06 117 LEU A N 1
ATOM 906 C CA . LEU A 1 117 ? 9.046 1.944 8.938 1.00 94.06 117 LEU A CA 1
ATOM 907 C C . LEU A 1 117 ? 9.595 2.079 10.358 1.00 94.06 117 LEU A C 1
ATOM 909 O O . LEU A 1 117 ? 9.094 2.899 11.118 1.00 94.06 117 LEU A O 1
ATOM 913 N N . HIS A 1 118 ? 10.653 1.343 10.699 1.00 93.25 118 HIS A N 1
ATOM 914 C CA . HIS A 1 118 ? 11.279 1.425 12.015 1.00 93.25 118 HIS A CA 1
ATOM 915 C C . HIS A 1 118 ? 11.757 2.847 12.338 1.00 93.25 118 HIS A C 1
ATOM 917 O O . HIS A 1 118 ? 11.449 3.358 13.405 1.00 93.25 118 HIS A O 1
ATOM 923 N N . TYR A 1 119 ? 12.433 3.519 11.403 1.00 91.06 119 TYR A N 1
ATOM 924 C CA . TYR A 1 119 ? 12.902 4.898 11.605 1.00 91.06 119 TYR A CA 1
ATOM 925 C C . TYR A 1 119 ? 11.802 5.962 11.526 1.00 91.06 119 TYR A C 1
ATOM 927 O O . TYR A 1 119 ? 12.043 7.105 11.899 1.00 91.06 119 TYR A O 1
ATOM 935 N N . SER A 1 120 ? 10.630 5.623 10.988 1.00 87.25 120 SER A N 1
ATOM 936 C CA . SER A 1 120 ? 9.523 6.575 10.836 1.00 87.25 120 SER A CA 1
ATOM 937 C C . SER A 1 120 ? 8.482 6.475 11.954 1.00 87.25 120 SER A C 1
ATOM 939 O O . SER A 1 120 ? 7.670 7.385 12.098 1.00 87.25 120 SER A O 1
ATOM 941 N N . LEU A 1 121 ? 8.458 5.360 12.691 1.00 82.88 121 LEU A N 1
ATOM 942 C CA . LEU A 1 121 ? 7.473 5.064 13.741 1.00 82.88 121 LEU A CA 1
ATOM 943 C C . LEU A 1 121 ? 8.064 5.083 15.162 1.00 82.88 121 LEU A C 1
ATOM 945 O O . LEU A 1 121 ? 7.314 4.913 16.123 1.00 82.88 121 LEU A O 1
ATOM 949 N N . VAL A 1 122 ? 9.382 5.256 15.289 1.00 68.75 122 VAL A N 1
ATOM 950 C CA . VAL A 1 122 ? 10.123 5.417 16.553 1.00 68.75 122 VAL A CA 1
ATOM 951 C C . VAL A 1 122 ? 10.602 6.856 16.657 1.00 68.75 122 VAL A C 1
ATOM 953 O O . VAL A 1 122 ? 10.477 7.426 17.763 1.00 68.75 122 VAL A O 1
#

Sequence (122 aa):
EISAPMIKDVGVDWVILGHSERRTIFGESDQLVADKVANALQHGLKVIACIGETLEERESGKTEEVVFRQTKALIPAIGDNWKNVVLAYEPVWAIGTGKTASPQQVYFTLFSIYVLLHYSLV

Solvent-accessible surface area (backbone atoms only — not comparable to full-atom values): 6848 Å² total; per-residue (Å²): 141,82,56,55,64,62,43,47,74,75,70,47,53,71,45,81,43,49,43,64,66,48,32,70,77,70,59,54,44,52,66,58,36,17,55,50,50,30,52,28,48,76,64,70,34,27,38,39,40,36,40,53,32,48,52,67,41,44,79,68,70,35,41,63,61,44,38,48,54,46,49,57,44,35,51,76,38,46,58,93,46,56,92,45,51,45,81,40,83,47,58,47,51,41,60,93,61,85,43,76,78,50,72,67,61,51,49,53,54,52,49,54,50,49,52,54,49,53,73,70,76,109

pLDDT: mean 95.22, std 4.52, range [68.75, 98.69]

Nearest PDB structures (foldseek):
  6nxw-assembly2_D  TM=9.703E-01  e=3.047E-14  Arabidopsis thaliana
  6nxq-assembly1_A-2  TM=9.683E-01  e=4.980E-14  Arabidopsis thaliana
  6nxr-assembly1_A-2  TM=9.665E-01  e=5.630E-14  Arabidopsis thaliana
  6nee-assembly1_A  TM=9.658E-01  e=4.540E-13  synthetic construct
  7rpn-assembly1_A-2  TM=9.028E-01  e=2.612E-11  Bacteroides thetaiotaomicron

Organism: NCBI:txid304550

InterPro domains:
  IPR000652 Triosephosphate isomerase [PF00121] (1-107)
  IPR000652 Triosephosphate isomerase [PS51440] (1-122)
  IPR000652 Triosephosphate isomerase [PTHR21139] (1-106)
  IPR000652 Triosephosphate isomerase [cd00311] (1-106)
  IPR013785 Aldolase-type TIM barrel [G3DSA:3.20.20.70] (1-118)
  IPR020861 Triosephosphate isomerase, active site [PS00171] (88-98)
  IPR035990 Triosephosphate isomerase superfamily [SSF51351] (1-110)

Secondary structure (DSSP, 8-state):
---HHHHHHTT--EEEES-HHHHHHH---HHHHHHHHHHHHHTT-EEEEEE---HHHHHTT-HHHHHHHHHHHHHHHHGGGGGGEEEEE--GGGSSSS----HHHHHHHHHHHHHHHHHHH-

Radius of gyration: 14.67 Å; Cα contacts (8 Å, |Δi|>4): 148; chains: 1; bounding box: 40×26×33 Å

Mean predicted aligned error: 2.88 Å

Foldseek 3Di:
DAALVNCVVVVHQEDEFPPPCCCPVVVQDLLNSLVNLLRNVVSRHFYAYEFEDEPVCVVVVNGLVRRLVSLVSNPVSCPPVVVRYHYHYDHVNCPPVPDDDDPVNVVVSVVSSVVSCVVSVD